Protein AF-R9JFG3-F1 (afdb_monomer)

Mean predicted aligned error: 4.57 Å

Structure (mmCIF, N/CA/C/O backbone):
data_AF-R9JFG3-F1
#
_entry.id   AF-R9JFG3-F1
#
loop_
_atom_site.group_PDB
_atom_site.id
_atom_site.type_symbol
_atom_site.label_atom_id
_atom_site.label_alt_id
_atom_site.label_comp_id
_atom_site.label_asym_id
_atom_site.label_entity_id
_atom_site.label_seq_id
_atom_site.pdbx_PDB_ins_code
_atom_site.Cartn_x
_atom_site.Cartn_y
_atom_site.Cartn_z
_atom_site.occupancy
_atom_site.B_iso_or_equiv
_atom_site.auth_seq_id
_atom_site.auth_comp_id
_atom_site.auth_asym_id
_atom_site.auth_atom_id
_atom_site.pdbx_PDB_model_num
ATOM 1 N N . MET A 1 1 ? -8.143 13.156 4.139 1.00 80.38 1 MET A N 1
ATOM 2 C CA . MET A 1 1 ? -7.407 11.864 4.174 1.00 80.38 1 MET A CA 1
ATOM 3 C C . MET A 1 1 ? -8.347 10.832 4.777 1.00 80.38 1 MET A C 1
ATOM 5 O O . MET A 1 1 ? -8.962 11.175 5.774 1.00 80.38 1 MET A O 1
ATOM 9 N N . ALA A 1 2 ? -8.488 9.628 4.206 1.00 92.50 2 ALA A N 1
ATOM 10 C CA . ALA A 1 2 ? -9.539 8.669 4.592 1.00 92.50 2 ALA A CA 1
ATOM 11 C C . ALA A 1 2 ? -9.631 8.416 6.111 1.00 92.50 2 ALA A C 1
ATOM 13 O O . ALA A 1 2 ? -10.706 8.563 6.680 1.00 92.50 2 ALA A O 1
ATOM 14 N N . ILE A 1 3 ? -8.493 8.153 6.765 1.00 95.31 3 ILE A N 1
ATOM 15 C CA . ILE A 1 3 ? -8.409 7.969 8.223 1.00 95.31 3 ILE A CA 1
ATOM 16 C C . ILE A 1 3 ? -8.913 9.202 8.989 1.00 95.31 3 ILE A C 1
ATOM 18 O O . ILE A 1 3 ? -9.775 9.084 9.853 1.00 95.31 3 ILE A O 1
ATOM 22 N N . ARG A 1 4 ? -8.399 10.396 8.653 1.00 94.81 4 ARG A N 1
ATOM 23 C CA . ARG A 1 4 ? -8.796 11.657 9.304 1.00 94.81 4 ARG A CA 1
ATOM 24 C C . ARG A 1 4 ? -10.304 11.883 9.203 1.00 94.81 4 ARG A C 1
ATOM 26 O O . ARG A 1 4 ? -10.925 12.230 10.197 1.00 94.81 4 ARG A O 1
ATOM 33 N N . ASN A 1 5 ? -10.866 11.680 8.012 1.00 94.44 5 ASN A N 1
ATOM 34 C CA . ASN A 1 5 ? -12.287 11.898 7.764 1.00 94.44 5 ASN A CA 1
ATOM 35 C C . ASN A 1 5 ? -13.138 10.909 8.572 1.00 94.44 5 ASN A C 1
ATOM 37 O O . ASN A 1 5 ? -14.039 11.337 9.276 1.00 94.44 5 ASN A O 1
ATOM 41 N N . LEU A 1 6 ? -12.798 9.613 8.552 1.00 96.31 6 LEU A N 1
ATOM 42 C CA . LEU A 1 6 ? -13.556 8.602 9.294 1.00 96.31 6 LEU A CA 1
ATOM 43 C C . LEU A 1 6 ? -13.561 8.876 10.804 1.00 96.31 6 LEU A C 1
ATOM 45 O O . LEU A 1 6 ? -14.581 8.688 11.463 1.00 96.31 6 LEU A O 1
ATOM 49 N N . ILE A 1 7 ? -12.435 9.320 11.360 1.00 94.81 7 ILE A N 1
ATOM 50 C CA . ILE A 1 7 ? -12.342 9.581 12.799 1.00 94.81 7 ILE A CA 1
ATOM 51 C C . ILE A 1 7 ? -13.109 10.846 13.174 1.00 94.81 7 ILE A C 1
ATOM 53 O O . ILE A 1 7 ? -13.860 10.818 14.148 1.00 94.81 7 ILE A O 1
ATOM 57 N N . LEU A 1 8 ? -13.012 11.903 12.364 1.00 94.81 8 LEU A N 1
ATOM 58 C CA . LEU A 1 8 ? -13.834 13.095 12.548 1.00 94.81 8 LEU A CA 1
ATOM 59 C C . LEU A 1 8 ? -15.330 12.744 12.506 1.00 94.81 8 LEU A C 1
ATOM 61 O O . LEU A 1 8 ? -16.074 13.150 13.393 1.00 94.81 8 LEU A O 1
ATOM 65 N N . ASP A 1 9 ? -15.755 11.919 11.547 1.00 95.69 9 ASP A N 1
ATOM 66 C CA . ASP A 1 9 ? -17.157 11.522 11.385 1.00 95.69 9 ASP A CA 1
ATOM 67 C C . ASP A 1 9 ? -17.674 10.664 12.556 1.00 95.69 9 ASP A C 1
ATOM 69 O O . ASP A 1 9 ? -18.828 10.792 12.963 1.00 95.69 9 ASP A O 1
ATOM 73 N N . ARG A 1 10 ? -16.843 9.767 13.109 1.00 96.12 10 ARG A N 1
ATOM 74 C CA . ARG A 1 10 ? -17.257 8.810 14.158 1.00 96.12 10 ARG A CA 1
ATOM 75 C C . ARG A 1 10 ? -17.065 9.316 15.583 1.00 96.12 10 ARG A C 1
ATOM 77 O O . ARG A 1 10 ? -17.732 8.812 16.485 1.00 96.12 10 ARG A O 1
ATOM 84 N N . LYS A 1 11 ? -16.127 10.236 15.803 1.00 93.19 11 LYS A N 1
ATOM 85 C CA . LYS A 1 11 ? -15.726 10.700 17.140 1.00 93.19 11 LYS A CA 1
ATOM 86 C C . LYS A 1 11 ? -15.902 12.203 17.342 1.00 93.19 11 LYS A C 1
ATOM 88 O O . LYS A 1 11 ? -15.835 12.641 18.480 1.00 93.19 11 LYS A O 1
ATOM 93 N N . ALA A 1 12 ? -16.150 12.975 16.278 1.00 93.94 12 ALA A N 1
ATOM 94 C CA . ALA A 1 12 ? -16.142 14.442 16.305 1.00 93.94 12 ALA A CA 1
ATOM 95 C C . ALA A 1 12 ? -14.816 15.029 16.832 1.00 93.94 12 ALA A C 1
ATOM 97 O O . ALA A 1 12 ? -14.786 16.113 17.411 1.00 93.94 12 ALA A O 1
ATOM 98 N N . GLU A 1 13 ? -13.713 14.309 16.617 1.00 92.00 13 GLU A N 1
ATOM 99 C CA . GLU A 1 13 ? -12.379 14.654 17.105 1.00 92.00 13 GLU A CA 1
ATOM 100 C C . GLU A 1 13 ? -11.358 14.676 15.967 1.00 92.00 13 GLU A C 1
ATOM 102 O O . GLU A 1 13 ? -11.445 13.906 15.006 1.00 92.00 13 GLU A O 1
ATOM 107 N N . GLU A 1 14 ? -10.340 15.525 16.108 1.00 90.19 14 GLU A N 1
ATOM 108 C CA . GLU A 1 14 ? -9.192 15.538 15.208 1.00 90.19 14 GLU A CA 1
ATOM 109 C C . GLU A 1 14 ? -7.982 14.839 15.826 1.00 90.19 14 GLU A C 1
ATOM 111 O O . GLU A 1 14 ? -7.499 15.206 16.896 1.00 90.19 14 GLU A O 1
ATOM 116 N N . LEU A 1 15 ? -7.428 13.873 15.093 1.00 89.69 15 LEU A N 1
ATOM 117 C CA . LEU A 1 15 ? -6.157 13.254 15.451 1.00 89.69 15 LEU A CA 1
ATOM 118 C C . LEU A 1 15 ? -4.961 14.047 14.904 1.00 89.69 15 LEU A C 1
ATOM 120 O O . LEU A 1 15 ? -4.948 14.425 13.721 1.00 89.69 15 LEU A O 1
ATOM 124 N N . PRO A 1 16 ? -3.903 14.215 15.719 1.00 92.25 16 PRO A N 1
ATOM 125 C CA . PRO A 1 16 ? -2.595 14.640 15.246 1.00 92.25 16 PRO A CA 1
ATOM 126 C C . PRO A 1 16 ? -2.103 13.781 14.077 1.00 92.25 16 PRO A C 1
ATOM 128 O O . PRO A 1 16 ? -2.198 12.552 14.101 1.00 92.25 16 PRO A O 1
ATOM 131 N N . ALA A 1 17 ? -1.531 14.432 13.059 1.00 92.62 17 ALA A N 1
ATOM 132 C CA . ALA A 1 17 ? -1.024 13.748 11.869 1.00 92.62 17 ALA A CA 1
ATOM 133 C C . ALA A 1 17 ? 0.046 12.699 12.212 1.00 92.62 17 ALA A C 1
ATOM 135 O O . ALA A 1 17 ? 0.017 11.608 11.658 1.00 92.62 17 ALA A O 1
ATOM 136 N N . GLU A 1 18 ? 0.911 12.987 13.186 1.00 92.75 18 GLU A N 1
ATOM 137 C CA . GLU A 1 18 ? 1.963 12.075 13.646 1.00 92.75 18 GLU A CA 1
ATOM 138 C C . GLU A 1 18 ? 1.414 10.721 14.124 1.00 92.75 18 GLU A C 1
ATOM 140 O O . GLU A 1 18 ? 2.023 9.683 13.879 1.00 92.75 18 GLU A O 1
ATOM 145 N N . ILE A 1 19 ? 0.237 10.694 14.759 1.00 93.56 19 ILE A N 1
ATOM 146 C CA . ILE A 1 19 ? -0.381 9.441 15.218 1.00 93.56 19 ILE A CA 1
ATOM 147 C C . ILE A 1 19 ? -0.823 8.601 14.018 1.00 93.56 19 ILE A C 1
ATOM 149 O O . ILE A 1 19 ? -0.555 7.402 13.967 1.00 93.56 19 ILE A O 1
ATOM 153 N N . ILE A 1 20 ? -1.439 9.248 13.027 1.00 94.12 20 ILE A N 1
ATOM 154 C CA . ILE A 1 20 ? -1.861 8.601 11.781 1.00 94.12 20 ILE A CA 1
ATOM 155 C C . ILE A 1 20 ? -0.636 8.110 10.992 1.00 94.12 20 ILE A C 1
ATOM 157 O O . ILE A 1 20 ? -0.644 7.010 10.445 1.00 94.12 20 ILE A O 1
ATOM 161 N N . GLU A 1 21 ? 0.433 8.901 10.934 1.00 92.94 21 GLU A N 1
ATOM 162 C CA . GLU A 1 21 ? 1.675 8.526 10.253 1.00 92.94 21 GLU A CA 1
ATOM 163 C C . GLU A 1 21 ? 2.381 7.354 10.939 1.00 92.94 21 GLU A C 1
ATOM 165 O O . GLU A 1 21 ? 2.852 6.443 10.256 1.00 92.94 21 GLU A O 1
ATOM 170 N N . ASN A 1 22 ? 2.420 7.338 12.274 1.00 92.94 22 ASN A N 1
ATOM 171 C CA . ASN A 1 22 ? 2.976 6.230 13.045 1.00 92.94 22 ASN A CA 1
ATOM 172 C C . ASN A 1 22 ? 2.185 4.941 12.814 1.00 92.94 22 ASN A C 1
ATOM 174 O O . ASN A 1 22 ? 2.797 3.905 12.548 1.00 92.94 22 ASN A O 1
ATOM 178 N N . TYR A 1 23 ? 0.850 5.022 12.802 1.00 94.50 23 TYR A N 1
ATOM 179 C CA . TYR A 1 23 ? 0.000 3.898 12.421 1.00 94.50 23 TYR A CA 1
ATOM 180 C C . TYR A 1 23 ? 0.357 3.372 11.025 1.00 94.50 23 TYR A C 1
ATOM 182 O O . TYR A 1 23 ? 0.666 2.197 10.858 1.00 94.50 23 TYR A O 1
ATOM 190 N N . LEU A 1 24 ? 0.374 4.246 10.014 1.00 93.31 24 LEU A N 1
ATOM 191 C CA . LEU A 1 24 ? 0.627 3.837 8.629 1.00 93.31 24 LEU A CA 1
ATOM 192 C C . LEU A 1 24 ? 2.035 3.274 8.407 1.00 93.31 24 LEU A C 1
ATOM 194 O O . LEU A 1 24 ? 2.250 2.496 7.477 1.00 93.31 24 LEU A O 1
ATOM 198 N N . ARG A 1 25 ? 3.001 3.678 9.234 1.00 91.06 25 ARG A N 1
ATOM 199 C CA . ARG A 1 25 ? 4.390 3.229 9.138 1.00 91.06 25 ARG A CA 1
ATOM 200 C C . ARG A 1 25 ? 4.634 1.916 9.879 1.00 91.06 25 ARG A C 1
ATOM 202 O O . ARG A 1 25 ? 5.353 1.062 9.357 1.00 91.06 25 ARG A O 1
ATOM 209 N N . TYR A 1 26 ? 4.076 1.774 11.079 1.00 91.12 26 TYR A N 1
ATOM 210 C CA . TYR A 1 26 ? 4.441 0.711 12.020 1.00 91.12 26 TYR A CA 1
ATOM 211 C C . TYR A 1 26 ? 3.294 -0.243 12.369 1.00 91.12 26 TYR A C 1
ATOM 213 O O . TYR A 1 26 ? 3.555 -1.305 12.921 1.00 91.12 26 TYR A O 1
ATOM 221 N N . GLY A 1 27 ? 2.046 0.107 12.056 1.00 89.56 27 GLY A N 1
ATOM 222 C CA . GLY A 1 27 ? 0.855 -0.670 12.410 1.00 89.56 27 GLY A CA 1
ATOM 223 C C . GLY A 1 27 ? 0.392 -0.522 13.858 1.00 89.56 27 GLY A C 1
ATOM 224 O O . GLY A 1 27 ? -0.652 -1.058 14.220 1.00 89.56 27 GLY A O 1
ATOM 225 N N . ASP A 1 28 ? 1.141 0.218 14.673 1.00 81.94 28 ASP A N 1
ATOM 226 C CA . ASP A 1 28 ? 0.872 0.418 16.092 1.00 81.94 28 ASP A CA 1
ATOM 227 C C . ASP A 1 28 ? 0.703 1.902 16.413 1.00 81.94 28 ASP A C 1
ATOM 229 O O . ASP A 1 28 ? 1.319 2.778 15.794 1.00 81.94 28 ASP A O 1
ATOM 233 N N . THR A 1 29 ? -0.128 2.177 17.412 1.00 75.94 29 THR A N 1
ATOM 234 C CA . THR A 1 29 ? -0.329 3.516 17.946 1.00 75.94 29 THR A CA 1
ATOM 235 C C . THR A 1 29 ? -0.426 3.497 19.455 1.00 75.94 29 THR A C 1
ATOM 237 O O . THR A 1 29 ? -1.130 2.682 20.036 1.00 75.94 29 THR A O 1
ATOM 240 N N . LYS A 1 30 ? 0.181 4.494 20.101 1.00 77.31 30 LYS A N 1
ATOM 241 C CA . LYS A 1 30 ? 0.076 4.708 21.552 1.00 77.31 30 LYS A CA 1
ATOM 242 C C . LYS A 1 30 ? -1.245 5.385 21.967 1.00 77.31 30 LYS A C 1
ATOM 244 O O . LYS A 1 30 ? -1.257 6.150 22.926 1.00 77.31 30 LYS A O 1
ATOM 249 N N . VAL A 1 31 ? -2.330 5.159 21.222 1.00 82.50 31 VAL A N 1
ATOM 250 C CA . VAL A 1 31 ? -3.677 5.673 21.529 1.00 82.50 31 VAL A CA 1
ATOM 251 C C . VAL A 1 31 ? -4.636 4.529 21.847 1.00 82.50 31 VAL A C 1
ATOM 253 O O . VAL A 1 31 ? -4.295 3.361 21.687 1.00 82.50 31 VAL A O 1
ATOM 256 N N . GLY A 1 32 ? -5.835 4.857 22.334 1.00 85.81 32 GLY A N 1
ATOM 257 C CA . GLY A 1 32 ? -6.843 3.855 22.685 1.00 85.81 32 GLY A CA 1
ATOM 258 C C . GLY A 1 32 ? -7.217 2.949 21.505 1.00 85.81 32 GLY A C 1
ATOM 259 O O . GLY A 1 32 ? -7.302 3.410 20.365 1.00 85.81 32 GLY A O 1
ATOM 260 N N . GLY A 1 33 ? -7.488 1.671 21.793 1.00 88.12 33 GLY A N 1
ATOM 261 C CA . GLY A 1 33 ? -7.726 0.637 20.776 1.00 88.12 33 GLY A CA 1
ATOM 262 C C . GLY A 1 33 ? -8.866 0.944 19.797 1.00 88.12 33 GLY A C 1
ATOM 263 O O . GLY A 1 33 ? -8.798 0.542 18.640 1.00 88.12 33 GLY A O 1
ATOM 264 N N . GLU A 1 34 ? -9.871 1.723 20.206 1.00 91.75 34 GLU A N 1
ATOM 265 C CA . GLU A 1 34 ? -10.950 2.158 19.308 1.00 91.75 34 GLU A CA 1
ATOM 266 C C . GLU A 1 34 ? -10.449 3.048 18.160 1.00 91.75 34 GLU A C 1
ATOM 268 O O . GLU A 1 34 ? -10.915 2.917 17.030 1.00 91.75 34 GLU A O 1
ATOM 273 N N . TYR A 1 35 ? -9.477 3.935 18.407 1.00 93.38 35 TYR A N 1
ATOM 274 C CA . TYR A 1 35 ? -8.903 4.758 17.338 1.00 93.38 35 TYR A CA 1
ATOM 275 C C . TYR A 1 35 ? -8.095 3.901 16.372 1.00 93.38 35 TYR A C 1
ATOM 277 O O . TYR A 1 35 ? -8.189 4.101 15.164 1.00 93.38 35 TYR A O 1
ATOM 285 N N . GLN A 1 36 ? -7.331 2.934 16.885 1.00 93.25 36 GLN A N 1
ATOM 286 C CA . GLN A 1 36 ? -6.575 2.007 16.045 1.00 93.25 36 GLN A CA 1
ATOM 287 C C . GLN A 1 36 ? -7.499 1.193 15.136 1.00 93.25 36 GLN A C 1
ATOM 289 O O . GLN A 1 36 ? -7.228 1.092 13.943 1.00 93.25 36 GLN A O 1
ATOM 294 N N . GLN A 1 37 ? -8.626 0.704 15.660 1.00 94.06 37 GLN A N 1
ATOM 295 C CA . GLN A 1 37 ? -9.633 -0.002 14.862 1.00 94.06 37 GLN A CA 1
ATOM 296 C C . GLN A 1 37 ? -10.208 0.874 13.743 1.00 94.06 37 GLN A C 1
ATOM 298 O O . GLN A 1 37 ? -10.312 0.419 12.607 1.00 94.06 37 GLN A O 1
ATOM 303 N N . LEU A 1 38 ? -10.526 2.143 14.024 1.00 95.69 38 LEU A N 1
ATOM 304 C CA . LEU A 1 38 ? -10.999 3.079 12.996 1.00 95.69 38 LEU A CA 1
ATOM 305 C C . LEU A 1 38 ? -9.918 3.380 11.945 1.00 95.69 38 LEU A C 1
ATOM 307 O O . LEU A 1 38 ? -10.213 3.472 10.753 1.00 95.69 38 LEU A O 1
ATOM 311 N N . MET A 1 39 ? -8.655 3.521 12.359 1.00 95.62 39 MET A N 1
ATOM 312 C CA . MET A 1 39 ? -7.535 3.697 11.428 1.00 95.62 39 MET A CA 1
ATOM 313 C C . MET A 1 39 ? -7.374 2.480 10.513 1.00 95.62 39 MET A C 1
ATOM 315 O O . MET A 1 39 ? -7.200 2.642 9.303 1.00 95.62 39 MET A O 1
ATOM 319 N N . GLU A 1 40 ? -7.494 1.278 11.074 1.00 95.50 40 GLU A N 1
ATOM 320 C CA . GLU A 1 40 ? -7.442 0.021 10.336 1.00 95.50 40 GLU A CA 1
ATOM 321 C C . GLU A 1 40 ? -8.619 -0.149 9.378 1.00 95.50 40 GLU A C 1
ATOM 323 O O . GLU A 1 40 ? -8.401 -0.503 8.222 1.00 95.50 40 GLU A O 1
ATOM 328 N N . GLU A 1 41 ? -9.843 0.186 9.794 1.00 96.38 41 GLU A N 1
ATOM 329 C CA . GLU A 1 41 ? -11.033 0.185 8.933 1.00 96.38 41 GLU A CA 1
ATOM 330 C C . GLU A 1 41 ? -10.827 1.079 7.701 1.00 96.38 41 GLU A C 1
ATOM 332 O O . GLU A 1 41 ? -11.012 0.646 6.558 1.00 96.38 41 GLU A O 1
ATOM 337 N N . ALA A 1 42 ? -10.387 2.322 7.913 1.00 96.94 42 ALA A N 1
ATOM 338 C CA . ALA A 1 42 ? -10.145 3.258 6.820 1.00 96.94 42 ALA A CA 1
ATOM 339 C C . ALA A 1 42 ? -8.993 2.811 5.903 1.00 96.94 42 ALA A C 1
ATOM 341 O O . ALA A 1 42 ? -9.084 2.983 4.683 1.00 96.94 42 ALA A O 1
ATOM 342 N N . ALA A 1 43 ? -7.918 2.249 6.465 1.00 97.00 43 ALA A N 1
ATOM 343 C CA . ALA A 1 43 ? -6.793 1.733 5.691 1.00 97.00 43 ALA A CA 1
ATOM 344 C C . ALA A 1 43 ? -7.198 0.514 4.848 1.00 97.00 43 ALA A C 1
ATOM 346 O O . ALA A 1 43 ? -6.895 0.487 3.654 1.00 97.00 43 ALA A O 1
ATOM 347 N N . LYS A 1 44 ? -7.939 -0.441 5.428 1.00 97.25 44 LYS A N 1
ATOM 348 C CA . LYS A 1 44 ? -8.471 -1.619 4.722 1.00 97.25 44 LYS A CA 1
ATOM 349 C C . LYS A 1 44 ? -9.365 -1.204 3.567 1.00 97.25 44 LYS A C 1
ATOM 351 O O . LYS A 1 44 ? -9.087 -1.556 2.428 1.00 97.25 44 LYS A O 1
ATOM 356 N N . SER A 1 45 ? -10.333 -0.321 3.824 1.00 97.50 45 SER A N 1
ATOM 357 C CA . SER A 1 45 ? -11.228 0.191 2.778 1.00 97.50 45 SER A CA 1
ATOM 358 C C . SER A 1 45 ? -10.474 0.869 1.627 1.00 97.50 45 SER A C 1
ATOM 360 O O . SER A 1 45 ? -10.894 0.800 0.470 1.00 97.50 45 SER A O 1
ATOM 362 N N . TYR A 1 46 ? -9.363 1.549 1.918 1.00 96.69 46 TYR A N 1
ATOM 363 C CA . TYR A 1 46 ? -8.514 2.135 0.884 1.00 96.69 46 TYR A CA 1
ATOM 364 C C . TYR A 1 46 ? -7.775 1.066 0.064 1.00 96.69 46 TYR A C 1
ATOM 366 O O . TYR A 1 46 ? -7.764 1.149 -1.164 1.00 96.69 46 TYR A O 1
ATOM 374 N N . VAL A 1 47 ? -7.194 0.056 0.715 1.00 97.31 47 VAL A N 1
ATOM 375 C CA . VAL A 1 47 ? -6.488 -1.042 0.036 1.00 97.31 47 VAL A CA 1
ATOM 376 C C . VAL A 1 47 ? -7.445 -1.902 -0.794 1.00 97.31 47 VAL A C 1
ATOM 378 O O . VAL A 1 47 ? -7.122 -2.234 -1.934 1.00 97.31 47 VAL A O 1
ATOM 381 N N . ASP A 1 48 ? -8.657 -2.163 -0.307 1.00 97.19 48 ASP A N 1
ATOM 382 C CA . ASP A 1 48 ? -9.692 -2.888 -1.053 1.00 97.19 48 ASP A CA 1
ATOM 383 C C . ASP A 1 48 ? -10.031 -2.191 -2.374 1.00 97.19 48 ASP A C 1
ATOM 385 O O . ASP A 1 48 ? -10.176 -2.839 -3.411 1.00 97.19 48 ASP A O 1
ATOM 389 N N . LYS A 1 49 ? -10.093 -0.852 -2.373 1.00 97.69 49 LYS A N 1
ATOM 390 C CA . LYS A 1 49 ? -10.310 -0.064 -3.597 1.00 97.69 49 LYS A CA 1
ATOM 391 C C . LYS A 1 49 ? -9.158 -0.213 -4.586 1.00 97.69 49 LYS A C 1
ATOM 393 O O . LYS A 1 49 ? -9.414 -0.266 -5.784 1.00 97.69 49 LYS A O 1
ATOM 398 N N . ILE A 1 50 ? -7.914 -0.323 -4.112 1.00 96.88 50 ILE A N 1
ATOM 399 C CA . ILE A 1 50 ? -6.759 -0.590 -4.984 1.00 96.88 50 ILE A CA 1
ATOM 400 C C . ILE A 1 50 ? -6.925 -1.948 -5.670 1.00 96.88 50 ILE A C 1
ATOM 402 O O . ILE A 1 50 ? -6.791 -2.034 -6.889 1.00 96.88 50 ILE A O 1
ATOM 406 N N . PHE A 1 51 ? -7.243 -3.007 -4.920 1.00 96.88 51 PHE A N 1
ATOM 407 C CA . PHE A 1 51 ? -7.425 -4.339 -5.503 1.00 96.88 51 PHE A CA 1
ATOM 408 C C . PHE A 1 51 ? -8.652 -4.426 -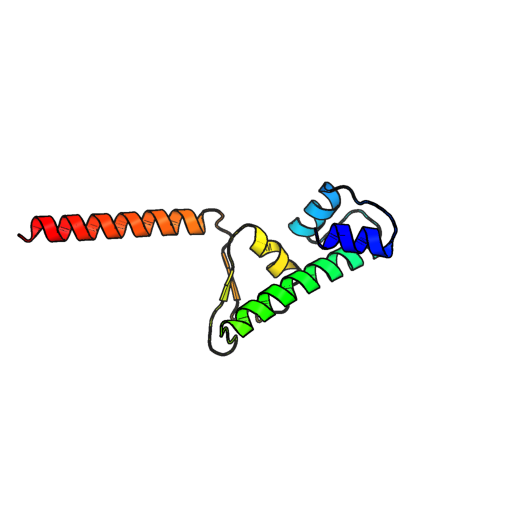6.415 1.00 96.88 51 PHE A C 1
ATOM 410 O O . PHE A 1 51 ? -8.595 -5.096 -7.449 1.00 96.88 51 PHE A O 1
ATOM 417 N N . ALA A 1 52 ? -9.736 -3.722 -6.082 1.00 97.50 52 ALA A N 1
ATOM 418 C CA . ALA A 1 52 ? -10.901 -3.601 -6.950 1.00 97.50 52 ALA A CA 1
ATOM 419 C C . ALA A 1 52 ? -10.537 -2.937 -8.286 1.00 97.50 52 ALA A C 1
ATOM 421 O O . ALA A 1 52 ? -10.904 -3.458 -9.340 1.00 97.50 52 ALA A O 1
ATOM 422 N N . GLU A 1 53 ? -9.759 -1.852 -8.251 1.00 98.06 53 GLU A N 1
ATOM 423 C CA . GLU A 1 53 ? -9.278 -1.169 -9.452 1.00 98.06 53 GLU A CA 1
ATOM 424 C C . GLU A 1 53 ? -8.358 -2.084 -10.273 1.00 98.06 53 GLU A C 1
ATOM 426 O O . GLU A 1 53 ? -8.575 -2.271 -11.467 1.00 98.06 53 GLU A O 1
ATOM 431 N N . LEU A 1 54 ? -7.390 -2.758 -9.639 1.00 96.94 54 LEU A N 1
ATOM 432 C CA . LEU A 1 54 ? -6.527 -3.733 -10.318 1.00 96.94 54 LEU A CA 1
ATOM 433 C C . LEU A 1 54 ? -7.350 -4.805 -11.045 1.00 96.94 54 LEU A C 1
ATOM 435 O O . LEU A 1 54 ? -7.086 -5.105 -12.211 1.00 96.94 54 LEU A O 1
ATOM 439 N N . LYS A 1 55 ? -8.363 -5.367 -10.377 1.00 96.31 55 LYS A N 1
ATOM 440 C CA . LYS A 1 55 ? -9.252 -6.378 -10.959 1.00 96.31 55 LYS A CA 1
ATOM 441 C C . LYS A 1 55 ? -10.068 -5.816 -12.126 1.00 96.31 55 LYS A C 1
ATOM 443 O O . LYS A 1 55 ? -10.225 -6.505 -13.131 1.00 96.31 55 LYS A O 1
ATOM 448 N N . ALA A 1 56 ? -10.549 -4.576 -12.019 1.00 98.19 56 ALA A N 1
ATOM 449 C CA . ALA A 1 56 ? -11.251 -3.891 -13.104 1.00 98.19 56 ALA A 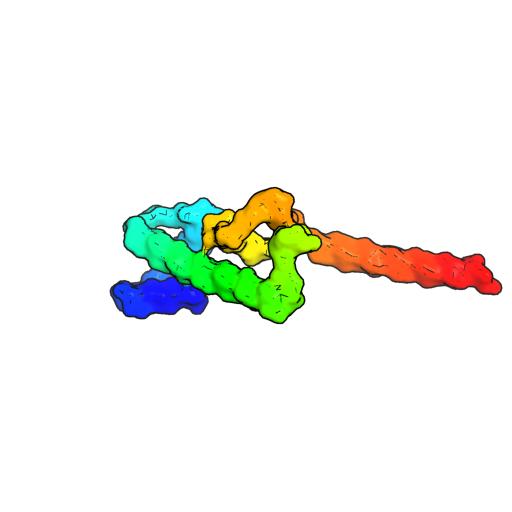CA 1
ATOM 450 C C . ALA A 1 56 ? -10.360 -3.706 -14.348 1.00 98.19 56 ALA A C 1
ATOM 452 O O . ALA A 1 56 ? -10.851 -3.807 -15.470 1.00 98.19 56 ALA A O 1
ATOM 453 N N . HIS A 1 57 ? -9.046 -3.541 -14.156 1.00 97.88 57 HIS A N 1
ATOM 454 C CA . HIS A 1 57 ? -8.040 -3.483 -15.229 1.00 97.88 57 HIS A CA 1
ATOM 455 C C . HIS A 1 57 ? -7.433 -4.847 -15.598 1.00 97.88 57 HIS A C 1
ATOM 457 O O . HIS A 1 57 ? -6.398 -4.914 -16.261 1.00 97.88 57 HIS A O 1
ATOM 463 N N . GLY A 1 58 ? -8.079 -5.949 -15.207 1.00 96.88 58 GLY A N 1
ATOM 464 C CA . GLY A 1 58 ? -7.743 -7.296 -15.675 1.00 96.88 58 GLY A CA 1
ATOM 465 C C . GLY A 1 58 ? -6.703 -8.047 -14.844 1.00 96.88 58 GLY A C 1
ATOM 466 O O . GLY A 1 58 ? -6.277 -9.126 -15.258 1.00 96.88 58 GLY A O 1
ATOM 467 N N . TYR A 1 59 ? -6.307 -7.540 -13.673 1.00 96.44 59 TYR A N 1
ATOM 468 C CA . TYR A 1 59 ? -5.489 -8.319 -12.744 1.00 96.44 59 TYR A CA 1
ATOM 469 C C . TYR A 1 59 ? -6.229 -9.589 -12.305 1.00 96.44 59 TYR A C 1
ATOM 471 O O . TYR A 1 59 ? -7.342 -9.533 -11.774 1.00 96.44 59 TYR A O 1
ATOM 479 N N . ASN A 1 60 ? -5.581 -10.740 -12.493 1.00 94.88 60 ASN A N 1
ATOM 480 C CA . ASN A 1 60 ? -6.054 -12.029 -12.007 1.00 94.88 60 ASN A CA 1
ATOM 481 C C . ASN A 1 60 ? -4.978 -12.670 -11.112 1.00 94.88 60 ASN A C 1
ATOM 483 O O . ASN A 1 60 ? -3.956 -13.111 -11.643 1.00 94.88 60 ASN A O 1
ATOM 487 N N . PRO A 1 61 ? -5.202 -12.781 -9.789 1.00 92.56 61 PRO A N 1
ATOM 488 C CA . PRO A 1 61 ? -4.205 -13.315 -8.858 1.00 92.56 61 PRO A CA 1
ATOM 489 C C . PRO A 1 61 ? -3.846 -14.786 -9.117 1.00 92.56 61 PRO A C 1
ATOM 491 O O . PRO A 1 61 ? -2.768 -15.218 -8.735 1.00 92.56 61 PRO A O 1
ATOM 494 N N . ASN A 1 62 ? -4.696 -15.551 -9.814 1.00 92.69 62 ASN A N 1
ATOM 495 C CA . ASN A 1 62 ? -4.394 -16.941 -10.176 1.00 92.69 62 ASN A CA 1
ATOM 496 C C . ASN A 1 62 ? -3.488 -17.061 -11.410 1.00 92.69 62 ASN A C 1
ATOM 498 O O . ASN A 1 62 ? -2.947 -18.132 -11.673 1.00 92.69 62 ASN A O 1
ATOM 502 N N . LEU A 1 63 ? -3.370 -15.995 -12.209 1.00 94.88 63 LEU A N 1
ATOM 503 C CA . LEU A 1 63 ? -2.644 -16.005 -13.484 1.00 94.88 63 LEU A CA 1
ATOM 504 C C . LEU A 1 63 ? -1.443 -15.052 -13.494 1.00 94.88 63 LEU A C 1
ATOM 506 O O . LEU A 1 63 ? -0.625 -15.113 -14.410 1.00 94.88 63 LEU A O 1
ATOM 510 N N . MET A 1 64 ? -1.348 -14.142 -12.521 1.00 96.06 64 MET A N 1
ATOM 511 C CA . MET A 1 64 ? -0.414 -13.021 -12.543 1.00 96.06 64 MET A CA 1
ATOM 512 C C . MET A 1 64 ? 0.261 -12.828 -11.189 1.00 96.06 64 MET A C 1
ATOM 514 O O . MET A 1 64 ? -0.393 -12.834 -10.150 1.00 96.06 64 MET A O 1
ATOM 518 N N . LYS A 1 65 ? 1.568 -12.552 -11.224 1.00 96.06 65 LYS A N 1
ATOM 519 C CA . LYS A 1 65 ? 2.300 -12.032 -10.066 1.00 96.06 65 LYS A CA 1
ATOM 520 C C . LYS A 1 65 ? 2.102 -10.526 -9.960 1.00 96.06 65 LYS A C 1
ATOM 522 O O . LYS A 1 65 ? 2.154 -9.829 -10.975 1.00 96.06 65 LYS A O 1
ATOM 527 N N . LEU A 1 66 ? 1.943 -10.023 -8.741 1.00 96.69 66 LEU A N 1
ATOM 528 C CA . LEU A 1 66 ? 1.804 -8.597 -8.463 1.00 96.69 66 LEU A CA 1
ATOM 529 C C . LEU A 1 66 ? 3.051 -8.070 -7.752 1.00 96.69 66 LEU A C 1
ATOM 531 O O . LEU A 1 66 ? 3.409 -8.539 -6.675 1.00 96.69 66 LEU A O 1
ATOM 535 N N . TYR A 1 67 ? 3.693 -7.062 -8.339 1.00 96.25 67 TYR A N 1
ATOM 536 C CA . TYR A 1 67 ? 4.811 -6.352 -7.720 1.00 96.25 67 TYR A CA 1
ATOM 537 C C . TYR A 1 67 ? 4.337 -4.991 -7.220 1.00 96.25 67 TYR A C 1
ATOM 539 O O . TYR A 1 67 ? 3.904 -4.155 -8.013 1.00 96.25 67 TYR A O 1
ATOM 547 N N . ILE A 1 68 ? 4.444 -4.757 -5.915 1.00 96.12 68 ILE A N 1
ATOM 548 C CA . ILE A 1 68 ? 4.053 -3.498 -5.275 1.00 96.12 68 ILE A CA 1
ATOM 549 C C . ILE A 1 68 ? 5.315 -2.777 -4.811 1.00 96.12 68 ILE A C 1
ATOM 551 O O . ILE A 1 68 ? 6.183 -3.360 -4.161 1.00 96.12 68 ILE A O 1
ATOM 555 N N . MET A 1 69 ? 5.440 -1.500 -5.168 1.00 94.56 69 MET A N 1
ATOM 556 C CA . MET A 1 69 ? 6.610 -0.676 -4.855 1.00 94.56 69 MET A CA 1
ATOM 557 C C . MET A 1 69 ? 6.188 0.750 -4.483 1.00 94.56 69 MET A C 1
ATOM 559 O O . MET A 1 69 ? 5.057 1.167 -4.730 1.00 94.56 69 MET A O 1
ATOM 563 N N . GLY A 1 70 ? 7.129 1.525 -3.943 1.00 92.19 70 GLY A N 1
ATOM 564 C CA . GLY A 1 70 ? 6.915 2.925 -3.567 1.00 92.19 70 GLY A CA 1
ATOM 565 C C . GLY A 1 70 ? 6.386 3.101 -2.141 1.00 92.19 70 GLY A C 1
ATOM 566 O O . GLY A 1 70 ? 6.104 2.137 -1.438 1.00 92.19 70 GLY A O 1
ATOM 567 N N . GLY A 1 71 ? 6.264 4.355 -1.692 1.00 89.88 71 GLY A N 1
ATOM 568 C CA . GLY A 1 71 ? 5.937 4.664 -0.290 1.00 89.88 71 GLY A CA 1
ATOM 569 C C . GLY A 1 71 ? 4.576 4.132 0.174 1.00 89.88 71 GLY A C 1
ATOM 570 O O . GLY A 1 71 ? 4.424 3.754 1.330 1.00 89.88 71 GLY A O 1
ATOM 571 N N . GLY A 1 72 ? 3.607 4.034 -0.741 1.00 91.31 72 GLY A N 1
ATOM 572 C CA . GLY A 1 72 ? 2.283 3.472 -0.461 1.00 91.31 72 GLY A CA 1
ATOM 573 C C . GLY A 1 72 ? 2.264 1.949 -0.309 1.00 91.31 72 GLY A C 1
ATOM 574 O O . GLY A 1 72 ? 1.268 1.408 0.150 1.00 91.31 72 GLY A O 1
ATOM 575 N N . ALA A 1 73 ? 3.346 1.241 -0.644 1.00 94.81 73 ALA A N 1
ATOM 576 C CA . ALA A 1 73 ? 3.395 -0.214 -0.522 1.00 94.81 73 ALA A CA 1
ATOM 577 C C . ALA A 1 73 ? 3.182 -0.680 0.926 1.00 94.81 73 ALA A C 1
ATOM 579 O O . ALA A 1 73 ? 2.578 -1.726 1.154 1.00 94.81 73 ALA A O 1
ATOM 580 N N . LYS A 1 74 ? 3.616 0.130 1.904 1.00 94.00 74 LYS A N 1
ATOM 581 C CA . LYS A 1 74 ? 3.544 -0.241 3.317 1.00 94.00 74 LYS A CA 1
ATOM 582 C C . LYS A 1 74 ? 2.114 -0.394 3.832 1.00 94.00 74 LYS A C 1
ATOM 584 O O . LYS A 1 74 ? 1.870 -1.297 4.620 1.00 94.00 74 LYS A O 1
ATOM 589 N N . VAL A 1 75 ? 1.170 0.438 3.377 1.00 95.19 75 VAL A N 1
ATOM 590 C CA . VAL A 1 75 ? -0.230 0.305 3.820 1.00 95.19 75 VAL A CA 1
ATOM 591 C C . VAL A 1 75 ? -0.861 -0.966 3.262 1.00 95.19 75 VAL A C 1
ATOM 593 O O . VAL A 1 75 ? -1.597 -1.638 3.973 1.00 95.19 75 VAL A O 1
ATOM 596 N N . VAL A 1 76 ? -0.523 -1.339 2.023 1.00 96.19 76 VAL A N 1
ATOM 597 C CA . VAL A 1 76 ? -0.993 -2.598 1.436 1.00 96.19 76 VAL A CA 1
ATOM 598 C C . VAL A 1 76 ? -0.423 -3.777 2.214 1.00 96.19 76 VAL A C 1
ATOM 600 O O . VAL A 1 76 ? -1.182 -4.655 2.589 1.00 96.19 76 VAL A O 1
ATOM 603 N N . GLU A 1 77 ? 0.873 -3.760 2.527 1.00 95.81 77 GLU A N 1
ATOM 604 C CA . GLU A 1 77 ? 1.516 -4.806 3.332 1.00 95.81 77 GLU A CA 1
ATOM 605 C C . GLU A 1 77 ? 0.934 -4.916 4.752 1.00 95.81 77 GLU A C 1
ATOM 607 O O . GLU A 1 77 ? 0.872 -6.001 5.319 1.00 95.81 77 GLU A O 1
ATOM 612 N N . LEU A 1 78 ? 0.513 -3.790 5.334 1.00 94.94 78 LEU A N 1
ATOM 613 C CA . LEU A 1 78 ? -0.009 -3.739 6.695 1.00 94.94 78 LEU A CA 1
ATOM 614 C C . LEU A 1 78 ? -1.414 -4.342 6.818 1.00 94.94 78 LEU A C 1
ATOM 616 O O . LEU A 1 78 ? -1.680 -5.044 7.789 1.00 94.94 78 LEU A O 1
ATOM 620 N N . VAL A 1 79 ? -2.324 -4.015 5.893 1.00 95.75 79 VAL A N 1
ATOM 621 C CA . VAL A 1 79 ? -3.757 -4.331 6.054 1.00 95.75 79 VAL A CA 1
ATOM 622 C C . VAL A 1 79 ? -4.401 -5.049 4.871 1.00 95.75 79 VAL A C 1
ATOM 624 O O . VAL A 1 79 ? -5.584 -5.380 4.943 1.00 95.75 79 VAL A O 1
ATOM 627 N N . GLY A 1 80 ? -3.673 -5.238 3.773 1.00 95.50 80 GLY A N 1
ATOM 628 C CA . GLY A 1 80 ? -4.211 -5.840 2.560 1.00 95.50 80 GLY A CA 1
ATOM 629 C C . GLY A 1 80 ? -4.482 -7.331 2.707 1.00 95.50 80 GLY A C 1
ATOM 630 O O . GLY A 1 80 ? -3.732 -8.049 3.363 1.00 95.50 80 GLY A O 1
ATOM 631 N N . ASP A 1 81 ? -5.533 -7.789 2.033 1.00 94.75 81 ASP A N 1
ATOM 632 C CA . ASP A 1 81 ? -5.825 -9.208 1.850 1.00 94.75 81 ASP A CA 1
ATOM 633 C C . ASP A 1 81 ? -5.330 -9.654 0.468 1.00 94.75 81 ASP A C 1
ATOM 635 O O . ASP A 1 81 ? -5.859 -9.248 -0.571 1.00 94.75 81 ASP A O 1
ATOM 639 N N . TYR A 1 82 ? -4.244 -10.426 0.447 1.00 94.38 82 TYR A N 1
ATOM 640 C CA . TYR A 1 82 ? -3.620 -10.909 -0.777 1.00 94.38 82 TYR A CA 1
ATOM 641 C C . TYR A 1 82 ? -2.852 -12.213 -0.553 1.00 94.38 82 TYR A C 1
ATOM 643 O O . TYR A 1 82 ? -2.383 -12.518 0.542 1.00 94.38 82 TYR A O 1
ATOM 651 N N . ASP A 1 83 ? -2.659 -12.965 -1.636 1.00 93.44 83 ASP A N 1
ATOM 652 C CA . ASP A 1 83 ? -1.835 -14.171 -1.634 1.00 93.44 83 ASP A CA 1
ATOM 653 C C . ASP A 1 83 ? -0.339 -13.813 -1.585 1.00 93.44 83 ASP A C 1
ATOM 655 O O . ASP A 1 83 ? 0.241 -13.331 -2.563 1.00 93.44 83 ASP A O 1
ATOM 659 N N . SER A 1 84 ? 0.301 -14.073 -0.443 1.00 91.88 84 SER A N 1
ATOM 660 C CA . SER A 1 84 ? 1.725 -13.802 -0.215 1.00 91.88 84 SER A CA 1
ATOM 661 C C . SER A 1 84 ? 2.665 -14.623 -1.107 1.00 91.88 84 SER A C 1
ATOM 663 O O . SER A 1 84 ? 3.824 -14.247 -1.268 1.00 91.88 84 SER A O 1
ATOM 665 N N . GLY A 1 85 ? 2.184 -15.703 -1.735 1.00 92.38 85 GLY A N 1
ATOM 666 C CA . GLY A 1 85 ? 2.934 -16.449 -2.748 1.00 92.38 85 GLY A CA 1
ATOM 667 C C . GLY A 1 85 ? 2.980 -15.753 -4.115 1.00 92.38 85 GLY A C 1
ATOM 668 O O . GLY A 1 85 ? 3.910 -15.984 -4.893 1.00 92.38 85 GLY A O 1
ATOM 669 N N . ASN A 1 86 ? 2.009 -14.879 -4.402 1.00 93.25 86 ASN A N 1
ATOM 670 C CA . ASN A 1 86 ? 1.850 -14.201 -5.692 1.00 93.25 86 ASN A CA 1
ATOM 671 C C . ASN A 1 86 ? 2.105 -12.688 -5.643 1.00 93.25 86 ASN A C 1
ATOM 673 O O . ASN A 1 86 ? 2.303 -12.068 -6.693 1.00 93.25 86 ASN A O 1
ATOM 677 N N . VAL A 1 87 ? 2.157 -12.093 -4.449 1.00 96.88 87 VAL A N 1
ATOM 678 C CA . VAL A 1 87 ? 2.496 -10.680 -4.251 1.00 96.88 87 VAL A CA 1
ATOM 679 C C . VAL A 1 87 ? 3.932 -10.526 -3.761 1.00 96.88 87 VAL A C 1
ATOM 681 O O . VAL A 1 87 ? 4.379 -11.207 -2.846 1.00 96.88 87 VAL A O 1
ATOM 684 N N . THR A 1 88 ? 4.677 -9.601 -4.363 1.00 97.12 88 THR A N 1
ATOM 685 C CA . THR A 1 88 ? 6.041 -9.247 -3.957 1.00 97.12 88 THR A CA 1
ATOM 686 C C . THR A 1 88 ? 6.143 -7.752 -3.683 1.00 97.12 88 THR A C 1
ATOM 688 O O . THR A 1 88 ? 5.797 -6.929 -4.532 1.00 97.12 88 THR A O 1
ATOM 691 N N . PHE A 1 89 ? 6.688 -7.398 -2.520 1.00 96.88 89 PHE A N 1
ATOM 692 C CA . PHE A 1 89 ? 6.976 -6.016 -2.147 1.00 96.88 89 PHE A CA 1
ATOM 693 C C . PHE A 1 89 ? 8.433 -5.672 -2.451 1.00 96.88 89 PHE A C 1
ATOM 695 O O . PHE A 1 89 ? 9.356 -6.330 -1.972 1.00 96.88 89 PHE A O 1
ATOM 702 N N . ASN A 1 90 ? 8.656 -4.629 -3.250 1.00 95.00 90 ASN A N 1
ATOM 703 C CA . ASN A 1 90 ? 9.990 -4.077 -3.461 1.00 95.00 90 ASN A CA 1
ATOM 704 C C . ASN A 1 90 ? 10.172 -2.828 -2.595 1.00 95.00 90 ASN A C 1
ATOM 706 O O . ASN A 1 90 ? 9.613 -1.765 -2.878 1.00 95.00 90 ASN A O 1
ATOM 710 N N . HIS A 1 91 ? 10.990 -2.964 -1.556 1.00 94.19 91 HIS A N 1
ATOM 711 C CA . HIS A 1 91 ? 11.285 -1.891 -0.607 1.00 94.19 91 HIS A CA 1
ATOM 712 C C . HIS A 1 91 ? 12.443 -0.984 -1.042 1.00 94.19 91 HIS A C 1
ATOM 714 O O . HIS A 1 91 ? 12.814 -0.066 -0.310 1.00 94.19 91 HIS A O 1
ATOM 720 N N . ASP A 1 92 ? 13.024 -1.199 -2.225 1.00 94.56 92 ASP A N 1
ATOM 721 C CA . ASP A 1 92 ? 13.977 -0.248 -2.778 1.00 94.56 92 ASP A CA 1
ATOM 722 C C . ASP A 1 92 ? 13.246 1.039 -3.174 1.00 94.56 92 ASP A C 1
ATOM 724 O O . ASP A 1 92 ? 12.600 1.125 -4.219 1.00 94.56 92 ASP A O 1
ATOM 728 N N . ILE A 1 93 ? 13.388 2.080 -2.352 1.00 92.06 93 ILE A N 1
ATOM 729 C CA . ILE A 1 93 ? 12.800 3.402 -2.611 1.00 92.06 93 ILE A CA 1
ATOM 730 C C . ILE A 1 93 ? 13.258 4.005 -3.951 1.00 92.06 93 ILE A C 1
ATOM 732 O 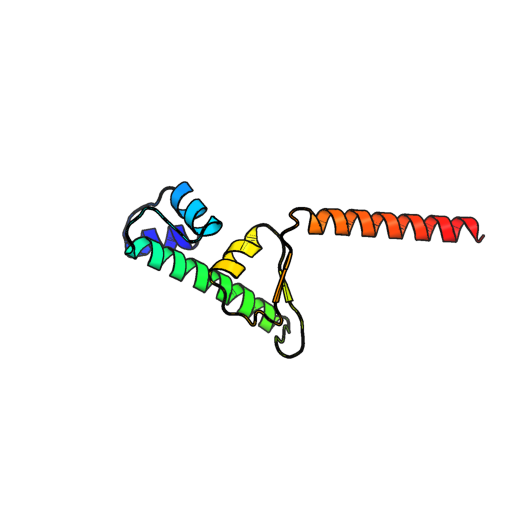O . ILE A 1 93 ? 12.612 4.900 -4.493 1.00 92.06 93 ILE A O 1
ATOM 736 N N . ARG A 1 94 ? 14.357 3.494 -4.518 1.00 94.75 94 ARG A N 1
ATOM 737 C CA . ARG A 1 94 ? 14.921 3.910 -5.804 1.00 94.75 94 ARG A CA 1
ATOM 738 C C . ARG A 1 94 ? 14.513 2.985 -6.950 1.00 94.75 94 ARG A C 1
ATOM 740 O O . ARG A 1 94 ? 15.023 3.181 -8.048 1.00 94.75 94 ARG A O 1
ATOM 747 N N . ALA A 1 95 ? 13.619 2.012 -6.750 1.00 95.25 95 ALA A N 1
ATOM 748 C CA . ALA A 1 95 ? 13.248 1.032 -7.775 1.00 95.25 95 ALA A CA 1
ATOM 749 C C . ALA A 1 95 ? 12.856 1.690 -9.111 1.00 95.25 95 ALA A C 1
ATOM 751 O O . ALA A 1 95 ? 13.391 1.332 -10.160 1.00 95.25 95 ALA A O 1
ATOM 752 N N . ASN A 1 96 ? 12.010 2.725 -9.063 1.00 94.62 96 ASN A N 1
ATOM 753 C CA . ASN A 1 96 ? 11.621 3.483 -10.256 1.00 94.62 96 ASN A CA 1
ATOM 754 C C . ASN A 1 96 ? 12.807 4.241 -10.873 1.00 94.62 96 ASN A C 1
ATOM 756 O O . ASN A 1 96 ? 12.992 4.206 -12.085 1.00 94.62 96 ASN A O 1
ATOM 760 N N . ALA A 1 97 ? 13.639 4.890 -10.050 1.00 97.06 97 ALA A N 1
ATOM 761 C CA . ALA A 1 97 ? 14.803 5.640 -10.523 1.00 97.06 97 ALA A CA 1
ATOM 762 C C . ALA A 1 97 ? 15.825 4.731 -11.224 1.00 97.06 97 ALA A C 1
ATOM 764 O O . ALA A 1 97 ? 16.260 5.045 -12.328 1.00 97.06 97 ALA A O 1
ATOM 765 N N . LYS A 1 98 ? 16.134 3.568 -10.635 1.00 96.38 98 LYS A N 1
ATOM 766 C CA . LYS A 1 98 ? 16.993 2.540 -11.243 1.00 96.38 98 LYS A CA 1
ATOM 767 C C . LYS A 1 98 ? 16.411 2.024 -12.557 1.00 96.38 98 LYS A C 1
ATOM 769 O O . LYS A 1 98 ? 17.144 1.847 -13.527 1.00 96.38 98 LYS A O 1
ATOM 774 N N . GLY A 1 99 ? 15.094 1.813 -12.602 1.00 96.00 99 GLY A N 1
ATOM 775 C CA . GLY A 1 99 ? 14.388 1.434 -13.825 1.0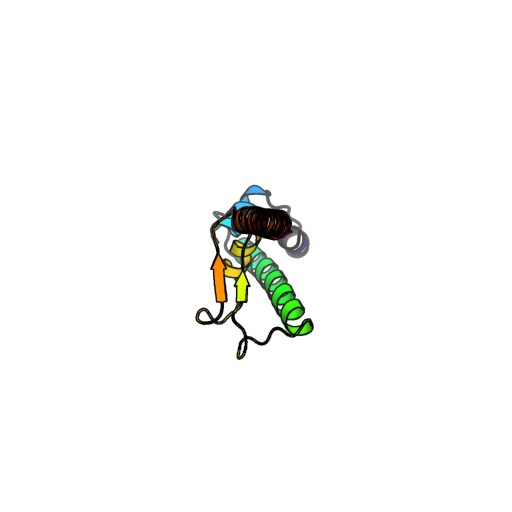0 96.00 99 GLY A CA 1
ATOM 776 C C . GLY A 1 99 ? 14.552 2.475 -14.934 1.00 96.00 99 GLY A C 1
ATOM 777 O O . GLY A 1 99 ? 14.915 2.123 -16.056 1.00 96.00 99 GLY A O 1
ATOM 778 N N . TYR A 1 100 ? 14.356 3.758 -14.617 1.00 97.75 100 TYR A N 1
ATOM 779 C CA . TYR A 1 100 ? 14.539 4.853 -15.574 1.00 97.75 100 TYR A CA 1
ATOM 780 C C . TYR A 1 100 ? 15.988 4.998 -16.039 1.00 97.75 100 TYR A C 1
ATOM 782 O O . TYR A 1 100 ? 16.234 5.143 -17.236 1.00 97.75 100 TYR A O 1
ATOM 790 N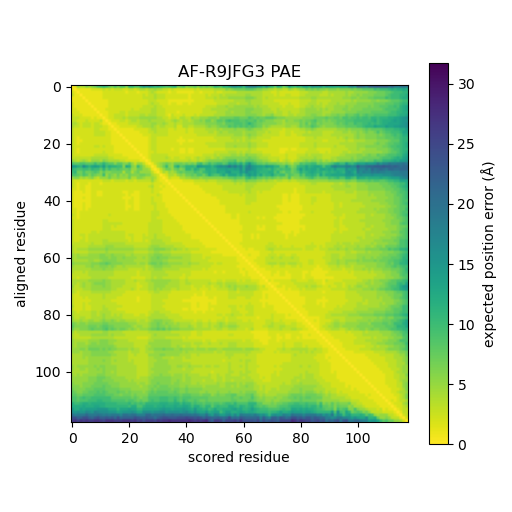 N . GLU A 1 101 ? 16.949 4.917 -15.120 1.00 98.12 101 GLU A N 1
ATOM 791 C CA . GLU A 1 101 ? 18.375 4.964 -15.442 1.00 98.12 101 GLU A CA 1
ATOM 792 C C . GLU A 1 101 ? 18.755 3.834 -16.406 1.00 98.12 101 GLU A C 1
ATOM 794 O O . GLU A 1 101 ? 19.344 4.082 -17.463 1.00 98.12 101 GLU A O 1
ATOM 799 N N . TYR A 1 102 ? 18.341 2.604 -16.093 1.00 98.00 102 TYR A N 1
ATOM 800 C CA . TYR A 1 102 ? 18.599 1.444 -16.937 1.00 98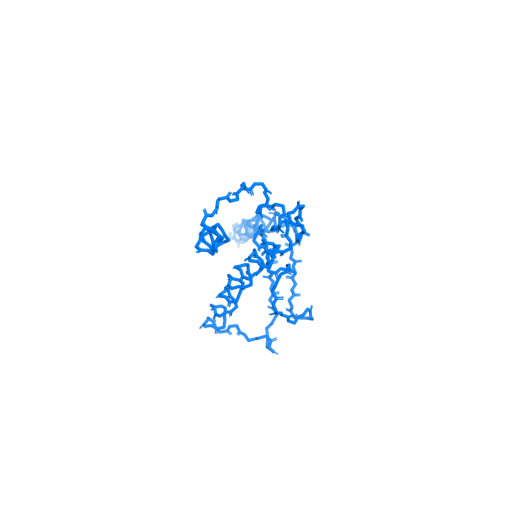.00 102 TYR A CA 1
ATOM 801 C C . TYR A 1 102 ? 17.935 1.570 -18.312 1.00 98.00 102 TYR A C 1
ATOM 803 O O . TYR A 1 102 ? 18.562 1.300 -19.339 1.00 98.00 102 TYR A O 1
ATOM 811 N N . PHE A 1 103 ? 16.685 2.033 -18.359 1.00 97.75 103 PHE A N 1
ATOM 812 C CA . PHE A 1 103 ? 15.971 2.260 -19.612 1.00 97.75 103 PHE A CA 1
ATOM 813 C C . PHE A 1 103 ? 16.704 3.267 -20.513 1.00 97.75 103 PHE A C 1
ATOM 815 O O . PHE A 1 103 ? 16.941 2.998 -21.696 1.00 97.75 103 PHE A O 1
ATOM 822 N N . CYS A 1 104 ? 17.135 4.399 -19.950 1.00 97.88 104 CYS A N 1
ATOM 82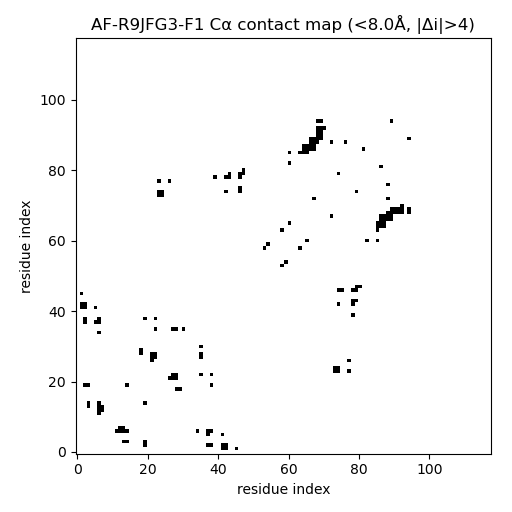3 C CA . CYS A 1 104 ? 17.923 5.406 -20.659 1.00 97.88 104 CYS A CA 1
ATOM 824 C C . CYS A 1 104 ? 19.267 4.845 -21.143 1.00 97.88 104 CYS A C 1
ATOM 826 O O . CYS A 1 104 ? 19.636 5.040 -22.304 1.00 97.88 104 CYS A O 1
ATOM 828 N N . TYR A 1 105 ? 19.969 4.096 -20.291 1.00 97.62 105 TYR A N 1
ATOM 829 C CA . TYR A 1 105 ? 21.225 3.437 -20.641 1.00 97.62 105 TYR A CA 1
ATOM 830 C C . TYR A 1 105 ? 21.066 2.494 -21.842 1.00 97.62 105 TYR A C 1
ATOM 832 O O . TYR A 1 105 ? 21.842 2.561 -22.800 1.00 97.62 105 TYR A O 1
ATOM 840 N N . MET A 1 106 ? 20.021 1.664 -21.851 1.00 97.62 106 MET A N 1
ATOM 841 C CA . MET A 1 106 ? 19.743 0.743 -22.955 1.00 97.62 106 MET A CA 1
ATOM 842 C C . MET A 1 106 ? 19.396 1.473 -24.256 1.00 97.62 106 MET A C 1
ATOM 844 O O . MET A 1 106 ? 19.868 1.082 -25.328 1.00 97.62 106 MET A O 1
ATOM 848 N N . LYS A 1 107 ? 18.640 2.575 -24.177 1.00 96.94 107 LYS A N 1
ATOM 849 C CA . LYS A 1 107 ? 18.335 3.421 -25.339 1.00 96.94 107 LYS A CA 1
ATOM 850 C C . LYS A 1 107 ? 19.606 4.012 -25.957 1.00 96.94 107 LYS A C 1
ATOM 852 O O . LYS A 1 107 ? 19.794 3.911 -27.170 1.00 96.94 107 LYS A O 1
ATOM 857 N N . LEU A 1 108 ? 20.501 4.558 -25.132 1.00 96.75 108 LEU A N 1
ATOM 858 C CA . LEU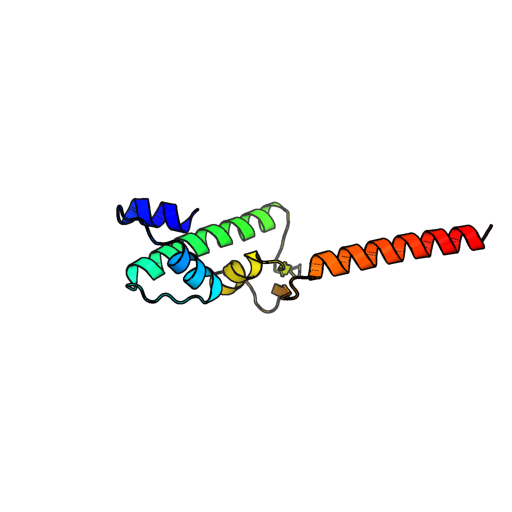 A 1 108 ? 21.778 5.124 -25.581 1.00 96.75 108 LEU A CA 1
ATOM 859 C C . LEU A 1 108 ? 22.693 4.060 -26.200 1.00 96.75 108 LEU A C 1
ATOM 861 O O . LEU A 1 108 ? 23.311 4.297 -27.238 1.00 96.75 108 LEU A O 1
ATOM 865 N N . ARG A 1 109 ? 22.757 2.864 -25.601 1.00 96.38 109 ARG A N 1
ATOM 866 C CA . ARG A 1 109 ? 23.524 1.737 -26.155 1.00 96.38 109 ARG A CA 1
ATOM 867 C C . ARG A 1 109 ? 23.042 1.331 -27.538 1.00 96.38 109 ARG A C 1
ATOM 869 O O . ARG A 1 109 ? 23.866 1.134 -28.426 1.00 96.38 109 ARG A O 1
ATOM 876 N N . ARG A 1 110 ? 21.724 1.234 -27.731 1.00 95.44 110 ARG A N 1
ATOM 877 C CA . ARG A 1 110 ? 21.136 0.890 -29.031 1.00 95.44 110 ARG A CA 1
ATOM 878 C C . ARG A 1 110 ? 21.479 1.928 -30.102 1.00 95.44 110 ARG A C 1
ATOM 880 O O . ARG A 1 110 ? 21.843 1.547 -31.208 1.00 95.44 110 ARG A O 1
ATOM 887 N N . GLN A 1 111 ? 21.407 3.216 -29.767 1.00 95.06 111 GLN A N 1
ATOM 888 C CA . GLN A 1 111 ? 21.763 4.301 -30.689 1.00 95.06 111 GLN A CA 1
ATOM 889 C C . GLN A 1 111 ? 23.240 4.247 -31.096 1.00 95.06 111 GLN A C 1
ATOM 891 O O . GLN A 1 111 ? 23.545 4.342 -32.281 1.00 95.06 111 GLN A O 1
ATOM 896 N N . LYS A 1 112 ? 24.149 4.027 -30.135 1.00 94.00 112 LYS A N 1
ATOM 897 C CA . LYS A 1 112 ? 25.583 3.864 -30.423 1.00 94.00 112 LYS A CA 1
ATOM 898 C C . LYS A 1 112 ? 25.854 2.676 -31.345 1.00 94.00 112 LYS A C 1
ATOM 900 O O . LYS A 1 112 ? 26.595 2.833 -32.304 1.00 94.00 112 LYS A O 1
ATOM 905 N N . ALA A 1 113 ? 25.224 1.528 -31.088 1.00 92.62 113 ALA A N 1
ATOM 906 C CA . ALA A 1 113 ? 25.388 0.335 -31.919 1.00 92.62 113 ALA A CA 1
ATOM 907 C C . ALA A 1 113 ? 24.913 0.555 -33.367 1.00 92.62 113 ALA A C 1
ATOM 909 O O . ALA A 1 113 ? 25.570 0.109 -34.302 1.00 92.62 113 ALA A O 1
ATOM 910 N N . MET A 1 114 ? 23.800 1.273 -33.556 1.00 89.62 114 MET A N 1
ATOM 911 C CA . MET A 1 114 ? 23.298 1.636 -34.887 1.00 89.62 114 MET A CA 1
ATOM 912 C C . MET A 1 114 ? 24.221 2.626 -35.607 1.00 89.62 114 MET A C 1
ATOM 914 O O . MET A 1 114 ? 24.440 2.478 -36.802 1.00 89.62 114 MET A O 1
ATOM 918 N N . ALA A 1 115 ? 24.793 3.595 -34.888 1.00 87.06 115 ALA A N 1
ATOM 919 C CA . ALA A 1 115 ? 25.731 4.564 -35.455 1.00 87.06 115 ALA A CA 1
ATOM 920 C C . ALA A 1 115 ? 27.087 3.948 -35.845 1.00 87.06 115 ALA A C 1
ATOM 922 O O . ALA A 1 115 ? 27.749 4.472 -36.726 1.00 87.06 115 ALA A O 1
ATOM 923 N N . SER A 1 116 ? 27.506 2.854 -35.200 1.00 80.75 116 SER A N 1
ATOM 924 C CA . SER A 1 116 ? 28.739 2.127 -35.542 1.00 80.75 116 SER A CA 1
ATOM 925 C C . SER A 1 116 ? 28.576 1.088 -36.658 1.00 80.75 116 SER A C 1
ATOM 927 O O . SER A 1 116 ? 29.559 0.461 -37.038 1.00 80.75 116 SER A O 1
ATOM 929 N N . ALA A 1 117 ? 27.345 0.838 -37.114 1.00 73.25 117 ALA A N 1
ATOM 930 C CA . ALA A 1 117 ? 27.021 -0.195 -38.100 1.00 73.25 117 ALA A CA 1
ATOM 931 C C . ALA A 1 117 ? 26.736 0.356 -39.512 1.00 73.25 117 ALA A C 1
ATOM 933 O O . ALA A 1 117 ? 26.460 -0.437 -40.412 1.00 73.25 117 ALA A O 1
ATOM 934 N N . GLY A 1 118 ? 26.770 1.680 -39.696 1.00 58.59 118 GLY A N 1
ATOM 935 C CA . GLY A 1 118 ? 26.691 2.362 -40.993 1.00 58.59 118 GLY A CA 1
ATOM 936 C C . GLY A 1 118 ? 27.984 3.101 -41.287 1.00 58.59 118 GLY A C 1
ATOM 937 O O . GLY A 1 118 ? 28.301 3.226 -42.487 1.00 58.59 118 GLY A O 1
#

Radius of gyration: 20.27 Å; Cα contacts (8 Å, |Δi|>4): 92; chains: 1; bounding box: 46×32×64 Å

Foldseek 3Di:
DQLQVQCCVPPVDGDDPVQLVCCLQPVDGPDDVVSSVSSLVSLAVVLVVVVVVCVVVPDDQVVAAAEDEAPNVSSCVNRNDHDPVRYDYDDPNCPVVVVVVVVVVVVVVVVVVVVVVD

Secondary structure (DSSP, 8-state):
-HHHHHHHHHHS-PPPHHHHHHHHHHS--SS-HHHHHHHHHHHHHHHHHHHHHHHHTT--TTT--EEEESTTHHHHHHH----TTTEEEE--TTHHHHHHHHHHHHHHHHHHHHHT--

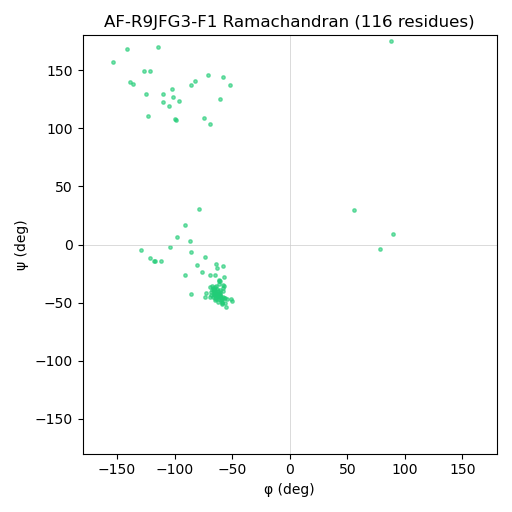pLDDT: mean 93.47, std 5.55, range [58.59, 98.19]

Nearest PDB structures (foldseek):
  4xho-assembly1_A  TM=5.438E-01  e=7.291E-01  Bacillus thuringiensis serovar kurstaki str. YBT-1520
  4xr9-assembly1_A  TM=5.858E-01  e=1.205E+00  Micromonospora echinospora
  4xr9-assembly1_B  TM=5.874E-01  e=2.122E+00  Micromonospora echinospora
  8v9j-assembly1_z  TM=3.830E-01  e=2.259E+00  Mycolicibacterium smegmatis MC2 155
  7me1-assembly2_B  TM=2.765E-01  e=6.174E+00  Yersinia pestis

Solvent-accessible surface area (backbone atoms only — not comparable to full-atom values): 6992 Å² total; per-residue (Å²): 102,66,43,62,50,54,42,31,74,76,67,76,45,86,76,61,65,68,55,56,50,40,29,55,74,71,75,50,63,102,62,62,68,70,57,52,52,52,43,48,53,35,50,33,58,53,39,53,50,52,54,52,50,42,42,74,73,66,56,43,78,93,83,42,74,45,78,41,58,54,85,67,32,47,50,41,74,72,55,50,92,74,60,73,92,39,47,45,80,49,83,54,85,51,53,67,58,54,51,52,53,51,51,51,51,52,53,52,51,52,53,53,54,56,67,76,72,111

Sequence (118 aa):
MAIRNLILDRKAEELPAEIIENYLRYGDTKVGGEYQQLMEEAAKSYVDKIFAELKAHGYNPNLMKLYIMGGGAKVVELVGDYDSGNVTFNHDIRANAKGYEYFCYMKLRRQKAMASAG